Protein AF-A0AAF0TR58-F1 (afdb_monomer_lite)

pLDDT: mean 74.53, std 12.27, range [43.97, 91.06]

Foldseek 3Di:
DCVVVVVVVVPPDPPDCPPPDPVCSVVSVVVVVCVVQVWDWDDDPVGDIDIDRPDDPPVVVVCVVCVCVPPVSVVVVVVVD

Secondary structure (DSSP, 8-state):
--HHHHHHHT-------TTS-GGGHHHHHHHHHHHHTTEEEEEETTTEEEEEE-SPPHHHHHHHHHHTT-HHHHHHHHTT-

Radius of gyration: 20.85 Å; chains: 1; bounding box: 43×38×56 Å

Sequence (81 aa):
MANVVADALSRLSMRSIAHVDDDKKELVRDIHGLARLSVQLVDSTKGGIVVHNGSKPSFVKDVKAKQGLDPIMVDLKRSSV

Organism: Solanum verrucosum (NCBI:txid315347)

Structure (mmCIF, N/CA/C/O backbone):
data_AF-A0AAF0TR58-F1
#
_entry.id   AF-A0AAF0TR58-F1
#
loop_
_atom_site.group_PDB
_atom_site.id
_atom_site.type_symbol
_atom_site.label_atom_id
_atom_site.label_alt_id
_atom_site.label_comp_id
_atom_site.label_asym_id
_atom_site.label_entity_id
_atom_site.label_seq_id
_atom_site.pdbx_PDB_ins_code
_atom_site.Cartn_x
_atom_site.Cartn_y
_atom_site.Cartn_z
_atom_site.occupancy
_atom_site.B_iso_or_equiv
_atom_site.auth_seq_id
_atom_site.auth_comp_id
_atom_site.auth_asym_id
_atom_site.auth_atom_id
_atom_site.pdbx_PDB_model_num
ATOM 1 N N . MET A 1 1 ? -5.388 -27.413 9.201 1.00 49.16 1 MET A N 1
ATOM 2 C CA . MET A 1 1 ? -4.423 -26.450 9.779 1.00 49.16 1 MET A CA 1
ATOM 3 C C . MET A 1 1 ? -3.441 -26.004 8.691 1.00 49.16 1 MET A C 1
ATOM 5 O O . MET A 1 1 ? -2.263 -26.302 8.762 1.00 49.16 1 MET A O 1
ATOM 9 N N . ALA A 1 2 ? -3.953 -25.352 7.639 1.00 51.81 2 ALA A N 1
ATOM 10 C CA . ALA A 1 2 ? -3.191 -25.006 6.426 1.00 51.81 2 ALA A CA 1
ATOM 11 C C . ALA A 1 2 ? -3.043 -23.484 6.213 1.00 51.81 2 ALA A C 1
ATOM 13 O O . ALA A 1 2 ? -2.274 -23.044 5.368 1.00 51.81 2 ALA A O 1
ATOM 14 N N . ASN A 1 3 ? -3.751 -22.674 7.009 1.00 49.94 3 ASN A N 1
ATOM 15 C CA . ASN A 1 3 ? -3.863 -21.232 6.781 1.00 49.94 3 ASN A CA 1
ATOM 16 C C . ASN A 1 3 ? -2.633 -20.439 7.255 1.00 49.94 3 ASN A C 1
ATOM 18 O O . ASN A 1 3 ? -2.279 -19.435 6.655 1.00 49.94 3 ASN A O 1
ATOM 22 N N . VAL A 1 4 ? -1.958 -20.907 8.312 1.00 51.94 4 VAL A N 1
ATOM 23 C CA . VAL A 1 4 ? -0.793 -20.217 8.901 1.00 51.94 4 VAL A CA 1
ATOM 24 C C . VAL A 1 4 ? 0.439 -20.318 7.996 1.00 51.94 4 VAL A C 1
ATOM 26 O O . VAL A 1 4 ? 1.223 -19.382 7.900 1.00 51.94 4 VAL A O 1
ATOM 29 N N . VAL A 1 5 ? 0.596 -21.447 7.299 1.00 43.97 5 VAL A N 1
ATOM 30 C CA . VAL A 1 5 ? 1.727 -21.676 6.387 1.00 43.97 5 VAL A CA 1
ATOM 31 C C . VAL A 1 5 ? 1.536 -20.907 5.078 1.00 43.97 5 VAL A C 1
ATOM 33 O O . VAL A 1 5 ? 2.504 -20.359 4.563 1.00 43.97 5 VAL A O 1
ATOM 36 N N . ALA A 1 6 ? 0.299 -20.798 4.579 1.00 46.12 6 ALA A N 1
ATOM 37 C CA . ALA A 1 6 ? -0.020 -19.982 3.406 1.00 46.12 6 ALA A CA 1
ATOM 38 C C . ALA A 1 6 ? 0.219 -18.481 3.659 1.00 46.12 6 ALA A C 1
ATOM 40 O O . ALA A 1 6 ? 0.819 -17.806 2.826 1.00 46.12 6 ALA A O 1
ATOM 41 N N . ASP A 1 7 ? -0.169 -17.978 4.834 1.00 52.97 7 ASP A N 1
ATOM 42 C CA . ASP A 1 7 ? 0.071 -16.586 5.240 1.00 52.97 7 ASP A CA 1
ATOM 43 C C . ASP A 1 7 ? 1.574 -16.282 5.408 1.00 52.97 7 ASP A C 1
ATOM 45 O O . ASP A 1 7 ? 2.075 -15.260 4.935 1.00 52.97 7 ASP A O 1
ATOM 49 N N . ALA A 1 8 ? 2.336 -17.223 5.982 1.00 47.59 8 ALA A N 1
ATOM 50 C CA . ALA A 1 8 ? 3.788 -17.106 6.113 1.00 47.59 8 ALA A CA 1
ATOM 51 C C . ALA A 1 8 ? 4.525 -17.142 4.759 1.00 47.59 8 ALA A C 1
ATOM 53 O O . ALA A 1 8 ? 5.530 -16.447 4.601 1.00 47.59 8 ALA A O 1
ATOM 54 N N . LEU A 1 9 ? 4.025 -17.908 3.777 1.00 47.62 9 LEU A N 1
ATOM 55 C CA . LEU A 1 9 ? 4.578 -17.965 2.417 1.00 47.62 9 LEU A CA 1
ATOM 56 C C . LEU A 1 9 ? 4.194 -16.743 1.563 1.00 47.62 9 LEU A C 1
ATOM 58 O O . LEU A 1 9 ? 4.913 -16.403 0.627 1.00 47.62 9 LEU A O 1
ATOM 62 N N . SER A 1 10 ? 3.086 -16.066 1.888 1.00 55.03 10 SER A N 1
ATOM 63 C CA . SER A 1 10 ? 2.609 -14.892 1.146 1.00 55.03 10 SER A CA 1
ATOM 64 C C . SER A 1 10 ? 3.512 -13.663 1.312 1.00 55.03 10 SER A C 1
ATOM 66 O O . SER A 1 10 ? 3.437 -12.732 0.511 1.00 55.03 10 SER A O 1
ATOM 68 N N . ARG A 1 11 ? 4.390 -13.639 2.324 1.00 57.81 11 ARG A N 1
ATOM 69 C CA . ARG A 1 11 ? 5.416 -12.599 2.501 1.00 57.81 11 ARG A CA 1
ATOM 70 C C . ARG A 1 11 ? 6.739 -13.027 1.869 1.00 57.81 11 ARG A C 1
ATOM 72 O O . ARG A 1 11 ? 7.721 -13.287 2.564 1.00 57.81 11 ARG A O 1
ATOM 79 N N . LEU A 1 12 ? 6.795 -13.040 0.540 1.00 56.78 12 LEU A N 1
ATOM 80 C CA . LEU A 1 12 ? 8.074 -13.060 -0.173 1.00 56.78 12 LEU A CA 1
ATOM 81 C C . LEU A 1 12 ? 8.873 -11.797 0.197 1.00 56.78 12 LEU A C 1
ATOM 83 O O . LEU A 1 12 ? 8.464 -10.670 -0.076 1.00 56.78 12 LEU A O 1
ATOM 87 N N . SER A 1 13 ? 10.005 -11.976 0.878 1.00 59.19 13 SER A N 1
ATOM 88 C CA . SER A 1 13 ? 10.888 -10.875 1.273 1.00 59.19 13 SER A CA 1
ATOM 89 C C . SER A 1 13 ? 11.799 -10.489 0.105 1.00 59.19 13 SER A C 1
ATOM 91 O O . SER A 1 13 ? 12.618 -11.291 -0.341 1.00 59.19 13 SER A O 1
ATOM 93 N N . MET A 1 14 ? 11.692 -9.244 -0.368 1.00 65.81 14 MET A N 1
ATOM 94 C CA . MET A 1 14 ? 12.558 -8.656 -1.404 1.00 65.81 14 MET A CA 1
ATOM 95 C C . MET A 1 14 ? 13.949 -8.312 -0.848 1.00 65.81 14 MET A C 1
ATOM 97 O O . MET A 1 14 ? 14.315 -7.146 -0.719 1.00 65.81 14 MET A O 1
ATOM 101 N N . ARG A 1 15 ? 14.721 -9.320 -0.440 1.00 62.66 15 ARG A N 1
ATOM 102 C CA . ARG A 1 15 ? 15.977 -9.101 0.294 1.00 62.66 15 ARG A CA 1
ATOM 103 C C . ARG A 1 15 ? 17.198 -8.860 -0.604 1.00 62.66 15 ARG A C 1
ATOM 105 O O . ARG A 1 15 ? 18.185 -8.309 -0.129 1.00 62.66 15 ARG A O 1
ATOM 112 N N . SER A 1 16 ? 17.146 -9.247 -1.879 1.00 67.56 16 SER A N 1
ATOM 113 C CA . SER A 1 16 ? 18.241 -9.040 -2.836 1.00 67.56 16 SER A CA 1
ATOM 114 C C . SER A 1 16 ? 17.714 -8.566 -4.188 1.00 67.56 16 SER A C 1
ATOM 116 O O . SER A 1 16 ? 16.821 -9.186 -4.757 1.00 67.56 16 SER A O 1
ATOM 118 N N . ILE A 1 17 ? 18.299 -7.478 -4.698 1.00 69.50 17 ILE A N 1
ATOM 119 C CA . ILE A 1 17 ? 18.023 -6.890 -6.023 1.00 69.50 17 ILE A CA 1
ATOM 120 C C . ILE A 1 17 ? 19.142 -7.274 -7.021 1.00 69.50 17 ILE A C 1
ATOM 122 O O . ILE A 1 17 ? 19.112 -6.900 -8.186 1.00 69.50 17 ILE A O 1
ATOM 126 N N . ALA A 1 18 ? 20.148 -8.047 -6.589 1.00 72.94 18 ALA A N 1
ATOM 127 C CA . ALA A 1 18 ? 21.342 -8.342 -7.388 1.00 72.94 18 ALA A CA 1
ATOM 128 C C . ALA A 1 18 ? 21.053 -9.114 -8.691 1.00 72.94 18 ALA A C 1
ATOM 130 O O . ALA A 1 18 ? 21.829 -9.015 -9.634 1.00 72.94 18 ALA A O 1
ATOM 131 N N . HIS A 1 19 ? 19.943 -9.855 -8.740 1.00 79.44 19 HIS A N 1
ATOM 132 C CA . HIS A 1 19 ? 19.517 -10.650 -9.899 1.00 79.44 19 HIS A CA 1
ATOM 133 C C . HIS A 1 19 ? 18.414 -9.981 -10.733 1.00 79.44 19 HIS A C 1
ATOM 135 O O . HIS A 1 19 ? 17.874 -10.610 -11.635 1.00 79.44 19 HIS A O 1
ATOM 141 N N . VAL A 1 20 ? 18.029 -8.747 -10.401 1.00 80.06 20 VAL A N 1
ATOM 142 C CA . VAL A 1 20 ? 17.004 -8.001 -11.139 1.00 80.06 20 VAL A CA 1
ATOM 143 C C . VAL A 1 20 ? 17.664 -7.316 -12.329 1.00 80.06 20 VAL A C 1
ATOM 145 O O . VAL A 1 20 ? 18.708 -6.683 -12.156 1.00 80.06 20 VAL A O 1
ATOM 148 N N . ASP A 1 21 ? 17.048 -7.431 -13.506 1.00 85.44 21 ASP A N 1
ATOM 149 C CA . ASP A 1 21 ? 17.490 -6.731 -14.715 1.00 85.44 21 ASP A CA 1
ATOM 150 C C . ASP A 1 21 ? 17.603 -5.217 -14.456 1.00 85.44 21 ASP A C 1
ATOM 152 O O . ASP A 1 21 ? 16.788 -4.645 -13.724 1.00 85.44 21 ASP A O 1
ATOM 156 N N . ASP A 1 22 ? 18.609 -4.555 -15.034 1.00 83.50 22 ASP A N 1
ATOM 157 C CA . ASP A 1 22 ? 18.898 -3.139 -14.757 1.00 83.50 22 ASP A CA 1
ATOM 158 C C . ASP A 1 22 ? 17.698 -2.216 -15.031 1.00 83.50 22 ASP A C 1
ATOM 160 O O . ASP A 1 22 ? 17.448 -1.294 -14.255 1.00 83.50 22 ASP A O 1
ATOM 164 N N . ASP A 1 23 ? 16.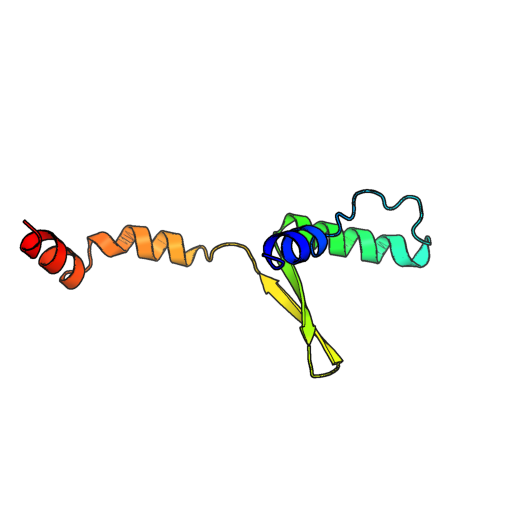899 -2.518 -16.055 1.00 88.00 23 ASP A N 1
ATOM 165 C CA . ASP A 1 23 ? 15.663 -1.818 -16.425 1.00 88.00 23 ASP A CA 1
ATOM 166 C C . ASP A 1 23 ? 14.549 -1.928 -15.370 1.00 88.00 23 ASP A C 1
ATOM 168 O O . ASP A 1 23 ? 13.658 -1.083 -15.312 1.00 88.00 23 ASP A O 1
ATOM 172 N N . LYS A 1 24 ? 14.606 -2.933 -14.490 1.00 85.25 24 LYS A N 1
ATOM 173 C CA . LYS A 1 24 ? 13.606 -3.175 -13.436 1.00 85.25 24 LYS A CA 1
ATOM 174 C C . LYS A 1 24 ? 14.101 -2.790 -12.046 1.00 85.25 24 LYS A C 1
ATOM 176 O O . LYS A 1 24 ? 13.318 -2.795 -11.094 1.00 85.25 24 LYS A O 1
ATOM 181 N N . LYS A 1 25 ? 15.385 -2.448 -11.893 1.00 84.38 25 LYS A N 1
ATOM 182 C CA . LYS A 1 25 ? 15.976 -2.121 -10.585 1.00 84.38 25 LYS A CA 1
ATOM 183 C C . LYS A 1 25 ? 15.326 -0.911 -9.927 1.00 84.38 25 LYS A C 1
ATOM 185 O O . LYS A 1 25 ? 15.160 -0.919 -8.710 1.00 84.38 25 LYS A O 1
ATOM 190 N N . GLU A 1 26 ? 14.955 0.105 -10.701 1.00 86.19 26 GLU A N 1
ATOM 191 C CA .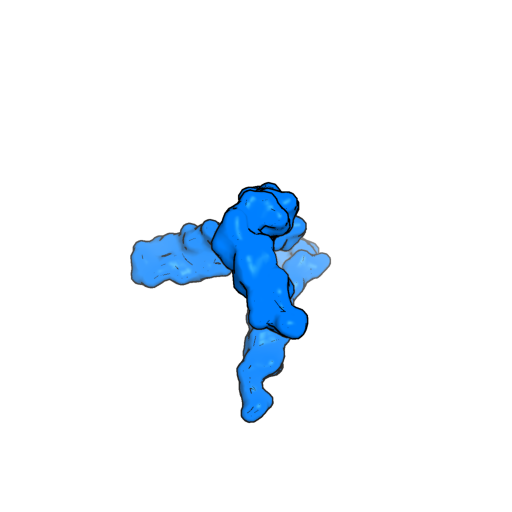 GLU A 1 26 ? 14.281 1.302 -10.184 1.00 86.19 26 GLU A CA 1
ATOM 192 C C . GLU A 1 26 ? 12.917 0.951 -9.579 1.00 86.19 26 GLU A C 1
ATOM 194 O O . GLU A 1 26 ? 12.689 1.188 -8.393 1.00 86.19 26 GLU A O 1
ATOM 199 N N . LEU A 1 27 ? 12.081 0.233 -10.332 1.00 86.19 27 LEU A N 1
ATOM 200 C CA . LEU A 1 27 ? 10.782 -0.250 -9.863 1.00 86.19 27 LEU A CA 1
ATOM 201 C C . LEU A 1 27 ? 10.903 -1.090 -8.581 1.00 86.19 27 LEU A C 1
ATOM 203 O O . LEU A 1 27 ? 10.134 -0.929 -7.634 1.00 86.19 27 LEU A O 1
ATOM 207 N N . VAL A 1 28 ? 11.893 -1.980 -8.520 1.00 83.88 28 VAL A N 1
ATOM 208 C CA . VAL A 1 28 ? 12.129 -2.816 -7.336 1.00 83.88 28 VAL A CA 1
ATOM 209 C C . VAL A 1 28 ? 12.547 -1.976 -6.121 1.00 83.88 28 VAL A C 1
ATOM 211 O O . VAL A 1 28 ? 12.143 -2.293 -4.998 1.00 83.88 28 VAL A O 1
ATOM 214 N N . ARG A 1 29 ? 13.304 -0.886 -6.312 1.00 84.31 29 ARG A N 1
ATOM 215 C CA . ARG A 1 29 ? 13.642 0.054 -5.229 1.00 84.31 29 ARG A CA 1
ATOM 216 C C . ARG A 1 29 ? 12.410 0.791 -4.714 1.00 84.31 29 ARG A C 1
ATOM 218 O O . ARG A 1 29 ? 12.267 0.915 -3.495 1.00 84.31 29 ARG A O 1
ATOM 225 N N . ASP A 1 30 ? 11.524 1.216 -5.606 1.00 84.19 30 ASP A N 1
ATOM 226 C CA . ASP A 1 30 ? 10.287 1.909 -5.239 1.00 84.19 30 ASP A CA 1
ATOM 227 C C . ASP A 1 30 ? 9.349 0.995 -4.448 1.00 84.19 30 ASP A C 1
ATOM 229 O O . ASP A 1 30 ? 8.896 1.351 -3.356 1.00 84.19 30 ASP A O 1
ATOM 233 N N . ILE A 1 31 ? 9.144 -0.238 -4.922 1.00 82.19 31 ILE A N 1
ATOM 234 C CA . ILE A 1 31 ? 8.338 -1.247 -4.221 1.00 82.19 31 ILE A CA 1
ATOM 235 C C . ILE A 1 31 ? 8.942 -1.568 -2.846 1.00 82.19 31 ILE A C 1
ATOM 237 O O . ILE A 1 31 ? 8.217 -1.663 -1.853 1.00 82.19 31 ILE A O 1
ATOM 241 N N . HIS A 1 32 ? 10.270 -1.679 -2.739 1.00 82.81 32 HIS A N 1
ATOM 242 C CA . HIS A 1 32 ? 10.930 -1.877 -1.448 1.00 82.81 32 HIS A CA 1
ATOM 243 C C . HIS A 1 32 ? 10.705 -0.689 -0.491 1.00 82.81 32 HIS A C 1
ATOM 245 O O . HIS A 1 32 ? 10.493 -0.887 0.709 1.00 82.81 32 HIS A O 1
ATOM 251 N N . GLY A 1 33 ? 10.706 0.545 -1.003 1.00 83.12 33 GLY A N 1
ATOM 252 C CA . GLY A 1 33 ? 10.335 1.738 -0.239 1.00 83.12 33 GLY A CA 1
ATOM 253 C C . GLY A 1 33 ? 8.918 1.643 0.333 1.00 83.12 33 GLY A C 1
ATOM 254 O O . GLY A 1 33 ? 8.718 1.867 1.528 1.00 83.12 33 GLY A O 1
ATOM 255 N N . LEU A 1 34 ? 7.955 1.217 -0.487 1.00 81.94 34 LEU A N 1
ATOM 256 C CA . LEU A 1 34 ? 6.565 1.005 -0.072 1.00 81.94 34 LEU A CA 1
ATOM 257 C C . LEU A 1 34 ? 6.437 -0.097 0.991 1.00 81.94 34 LEU A C 1
ATOM 259 O O . LEU A 1 34 ? 5.752 0.092 1.999 1.00 81.94 34 LEU A O 1
ATOM 263 N N . ALA A 1 35 ? 7.159 -1.209 0.837 1.00 74.81 35 ALA A N 1
ATOM 264 C CA . ALA A 1 35 ? 7.159 -2.297 1.814 1.00 74.81 35 ALA A CA 1
ATOM 265 C C . ALA A 1 35 ? 7.656 -1.841 3.202 1.00 74.81 35 ALA A C 1
ATOM 267 O O . ALA A 1 35 ? 7.091 -2.235 4.225 1.00 74.81 35 ALA A O 1
ATOM 268 N N . ARG A 1 36 ? 8.664 -0.953 3.263 1.00 78.00 36 ARG A N 1
ATOM 269 C CA . ARG A 1 36 ? 9.134 -0.353 4.532 1.00 78.00 36 ARG A CA 1
ATOM 270 C C . ARG A 1 36 ? 8.065 0.501 5.211 1.00 78.00 36 ARG A C 1
ATOM 272 O O . ARG A 1 36 ? 8.037 0.573 6.436 1.00 78.00 36 ARG A O 1
ATOM 279 N N . LEU A 1 37 ? 7.178 1.115 4.433 1.00 78.62 37 LEU A N 1
ATOM 280 C CA . LEU A 1 37 ? 6.059 1.918 4.929 1.00 78.62 37 LEU A CA 1
ATOM 281 C C . LEU A 1 37 ? 4.848 1.065 5.346 1.00 78.62 3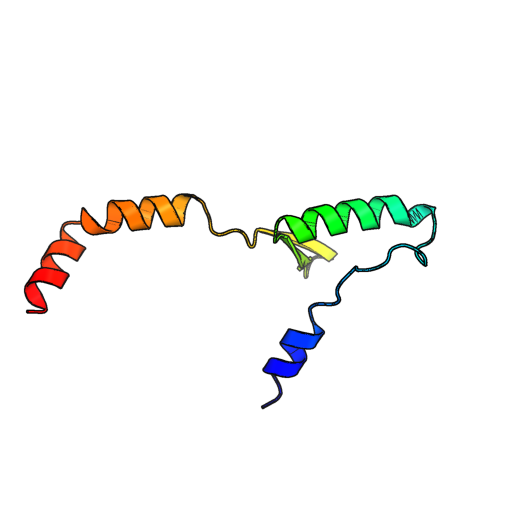7 LEU A C 1
ATOM 283 O O . LEU A 1 37 ? 3.787 1.609 5.636 1.00 78.62 37 LEU A O 1
ATOM 287 N N . SER A 1 38 ? 4.998 -0.266 5.419 1.00 75.94 38 SER A N 1
ATOM 288 C CA . SER A 1 38 ? 3.902 -1.208 5.696 1.00 75.94 38 SER A CA 1
ATOM 289 C C . SER A 1 38 ? 2.745 -1.093 4.696 1.00 75.94 38 SER A C 1
ATOM 291 O O . SER A 1 38 ? 1.600 -1.407 5.022 1.00 75.94 38 SER A O 1
ATOM 293 N N . VAL A 1 39 ? 3.030 -0.629 3.478 1.00 79.62 39 VAL A N 1
ATOM 294 C CA . VAL A 1 39 ? 2.061 -0.568 2.386 1.00 79.62 39 VAL A CA 1
ATOM 295 C C . VAL A 1 39 ? 1.971 -1.948 1.737 1.00 79.62 39 VAL A C 1
ATOM 297 O O . VAL A 1 39 ? 2.988 -2.562 1.423 1.00 79.62 39 VAL A O 1
ATOM 300 N N . GLN A 1 40 ? 0.748 -2.437 1.553 1.00 82.31 40 GLN A N 1
ATOM 301 C CA . GLN A 1 40 ? 0.443 -3.685 0.861 1.00 82.31 40 GLN A CA 1
ATOM 302 C C . GLN A 1 40 ? -0.118 -3.357 -0.522 1.00 82.31 40 GLN A C 1
ATOM 304 O O . GLN A 1 40 ? -1.039 -2.552 -0.645 1.00 82.31 40 GLN A O 1
ATOM 309 N N . LEU A 1 41 ? 0.446 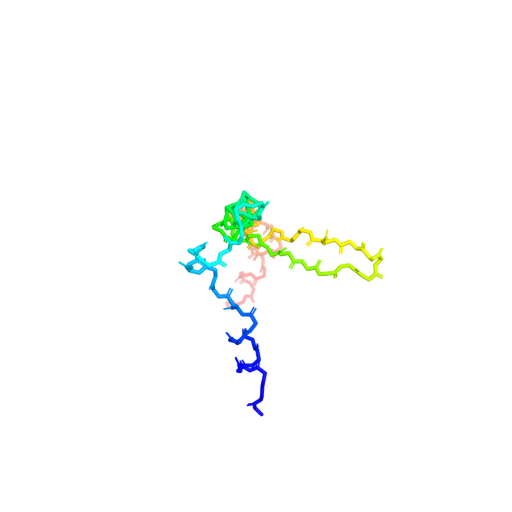-3.970 -1.558 1.00 83.06 41 LEU A N 1
ATOM 310 C CA . LEU A 1 41 ? -0.049 -3.879 -2.930 1.00 83.06 41 LEU A CA 1
ATOM 311 C C . LEU A 1 41 ? -0.887 -5.127 -3.214 1.00 83.06 41 LEU A C 1
ATOM 313 O O . LEU A 1 41 ? -0.416 -6.237 -2.975 1.00 83.06 41 LEU A O 1
ATOM 317 N N . VAL A 1 42 ? -2.123 -4.946 -3.674 1.00 83.19 42 VAL A N 1
ATOM 318 C CA . VAL A 1 42 ? -3.082 -6.036 -3.913 1.00 83.19 42 VAL A CA 1
ATOM 319 C C . VAL A 1 42 ? -3.620 -5.929 -5.331 1.00 83.19 42 VAL A C 1
ATOM 321 O O . VAL A 1 42 ? -3.952 -4.833 -5.781 1.00 83.19 42 VAL A O 1
ATOM 324 N N . ASP A 1 43 ? -3.745 -7.054 -6.028 1.00 87.62 43 ASP A N 1
ATOM 325 C CA . ASP A 1 43 ? -4.348 -7.069 -7.358 1.00 87.62 43 ASP A CA 1
ATOM 326 C C . ASP A 1 43 ? -5.824 -6.653 -7.306 1.00 87.62 43 ASP A C 1
ATOM 328 O O . ASP A 1 43 ? -6.619 -7.119 -6.487 1.00 87.62 43 ASP A O 1
ATOM 332 N N . SER A 1 44 ? -6.197 -5.755 -8.211 1.00 89.25 44 SER A N 1
ATOM 333 C CA . SER A 1 44 ? -7.572 -5.328 -8.430 1.00 89.25 44 SER A CA 1
ATOM 334 C C . SER A 1 44 ? -8.237 -6.229 -9.456 1.00 89.25 44 SER A C 1
ATOM 336 O O . SER A 1 44 ? -7.705 -6.463 -10.542 1.00 89.25 44 SER A O 1
ATOM 338 N N . THR A 1 45 ? -9.481 -6.615 -9.182 1.00 89.19 45 THR A N 1
ATOM 339 C CA . THR A 1 45 ? -10.327 -7.365 -10.124 1.00 89.19 45 THR A CA 1
ATOM 340 C C . THR A 1 45 ? -10.568 -6.627 -11.444 1.00 89.19 45 THR A C 1
ATOM 342 O O . THR A 1 45 ? -10.967 -7.243 -12.427 1.00 89.19 45 THR A O 1
ATOM 345 N N . LYS A 1 46 ? -10.311 -5.313 -11.489 1.00 91.06 46 LYS A N 1
ATOM 346 C CA . LYS A 1 46 ? -10.447 -4.464 -12.681 1.00 91.06 46 LYS A CA 1
ATOM 347 C C . LYS A 1 46 ? -9.146 -4.295 -13.481 1.00 91.06 46 LYS A C 1
ATOM 349 O O . LYS A 1 46 ? -9.083 -3.408 -14.323 1.00 91.06 46 LYS A O 1
ATOM 354 N N . GLY A 1 47 ? -8.119 -5.109 -13.221 1.00 85.56 47 GLY A N 1
ATOM 355 C CA . GLY A 1 47 ? -6.858 -5.063 -13.971 1.00 85.56 47 GLY A CA 1
ATOM 356 C C . GLY A 1 47 ? -5.928 -3.920 -13.553 1.00 85.56 47 GLY A C 1
ATOM 357 O O . GLY A 1 47 ? -5.319 -3.274 -14.396 1.00 85.56 47 GLY A O 1
ATOM 358 N N . GLY A 1 48 ? -5.828 -3.655 -12.250 1.00 88.44 48 GLY A N 1
ATOM 359 C CA . GLY A 1 48 ? -4.920 -2.650 -11.685 1.00 88.44 48 GLY A CA 1
ATOM 360 C C . GLY A 1 48 ? -4.376 -3.088 -10.328 1.00 88.44 48 GLY A C 1
ATOM 361 O O . GLY A 1 48 ? -4.672 -4.190 -9.882 1.00 88.44 48 GLY A O 1
ATOM 362 N N . ILE A 1 49 ? -3.626 -2.221 -9.648 1.00 84.75 49 ILE A N 1
ATOM 363 C CA . ILE A 1 49 ? -3.094 -2.493 -8.304 1.00 84.75 49 ILE A CA 1
ATOM 364 C C . ILE A 1 49 ? -3.768 -1.556 -7.301 1.00 84.75 49 ILE A C 1
ATOM 366 O O . ILE A 1 49 ? -3.789 -0.340 -7.485 1.00 84.75 49 ILE A O 1
ATOM 370 N N . VAL A 1 50 ? -4.320 -2.122 -6.231 1.00 86.62 50 VAL A N 1
ATOM 371 C CA . VAL A 1 50 ? -4.822 -1.379 -5.073 1.00 86.62 50 VAL A C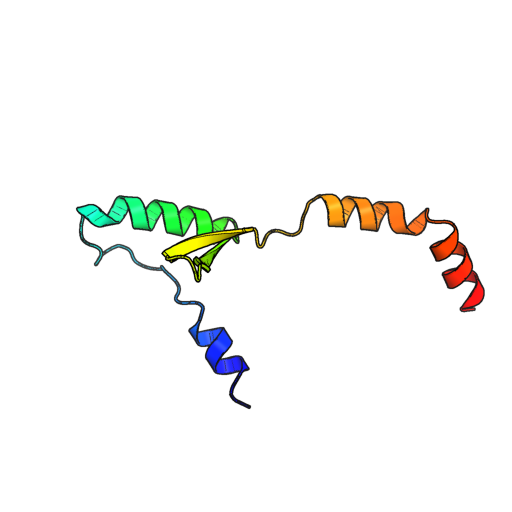A 1
ATOM 372 C C . VAL A 1 50 ? -3.697 -1.220 -4.061 1.00 86.62 50 VAL A C 1
ATOM 374 O O . VAL A 1 50 ? -3.034 -2.184 -3.684 1.00 86.62 50 VAL A O 1
ATOM 377 N N . VAL A 1 51 ? -3.511 0.010 -3.589 1.00 84.06 51 VAL A N 1
ATOM 378 C CA . VAL A 1 51 ? -2.536 0.343 -2.551 1.00 84.06 51 VAL A CA 1
ATOM 379 C C . VAL A 1 51 ? -3.250 0.395 -1.203 1.00 84.06 51 VAL A C 1
ATOM 381 O O . VAL A 1 51 ? -4.069 1.280 -0.960 1.00 84.06 51 VAL A O 1
ATOM 384 N N . HIS A 1 52 ? -2.942 -0.545 -0.314 1.00 82.81 52 HIS A N 1
ATOM 385 C CA . HIS A 1 52 ? -3.473 -0.587 1.042 1.00 82.81 52 HIS A CA 1
ATOM 386 C C . HIS A 1 52 ? -2.421 -0.103 2.041 1.00 82.81 52 HIS A C 1
ATOM 388 O O . HIS A 1 52 ? -1.364 -0.709 2.216 1.00 82.81 52 HIS A O 1
ATOM 394 N N . ASN A 1 53 ? -2.709 1.000 2.728 1.00 77.88 53 ASN A N 1
ATOM 395 C CA . ASN A 1 53 ? -1.856 1.484 3.802 1.00 77.88 53 ASN A CA 1
ATOM 396 C C . ASN A 1 53 ? -2.060 0.609 5.052 1.00 77.88 53 ASN A C 1
ATOM 398 O O . ASN A 1 53 ? -3.076 0.723 5.732 1.00 77.88 53 ASN A O 1
ATOM 402 N N . GLY A 1 54 ? -1.094 -0.258 5.364 1.00 71.56 54 GLY A N 1
ATOM 403 C CA . GLY A 1 54 ? -1.118 -1.095 6.566 1.00 71.56 54 GLY A CA 1
ATOM 404 C C . GLY A 1 54 ? -0.718 -0.359 7.847 1.00 71.56 54 GLY A C 1
ATOM 405 O O . GLY A 1 54 ? -0.747 -0.954 8.927 1.00 71.56 54 GLY A O 1
ATOM 406 N N . SER A 1 55 ? -0.344 0.924 7.768 1.00 70.50 55 SER A N 1
ATOM 407 C CA . SER A 1 55 ? -0.119 1.724 8.969 1.00 70.50 55 SER A CA 1
ATOM 408 C C . SER A 1 55 ? -1.452 2.000 9.665 1.00 70.50 55 SER A C 1
ATOM 410 O O . SER A 1 55 ? -2.453 2.363 9.044 1.00 70.50 55 SER A O 1
ATOM 412 N N . LYS A 1 56 ? -1.477 1.812 10.989 1.00 66.31 56 LYS A N 1
ATOM 413 C CA . LYS A 1 56 ? -2.646 2.183 11.790 1.00 66.31 56 LYS A CA 1
ATOM 414 C C . LYS A 1 56 ? -2.913 3.677 11.573 1.00 66.31 56 LYS A C 1
ATOM 416 O O . LYS A 1 56 ? -1.974 4.456 11.767 1.00 66.31 56 LYS A O 1
ATOM 421 N N . PRO A 1 57 ? -4.151 4.084 11.233 1.00 67.69 57 PRO A N 1
ATOM 422 C CA . PRO A 1 57 ? -4.476 5.493 11.080 1.00 67.69 57 PRO A CA 1
ATOM 423 C C . PRO A 1 57 ? -4.065 6.245 12.346 1.00 67.69 57 PRO A C 1
ATOM 425 O O . PRO A 1 57 ? -4.341 5.770 13.453 1.00 67.69 57 PRO A O 1
ATOM 428 N N . SER A 1 58 ? -3.437 7.415 12.205 1.00 66.31 58 SER A N 1
ATOM 429 C CA . SER A 1 58 ? -3.147 8.304 13.343 1.00 66.31 58 SER A CA 1
ATOM 430 C C . SER A 1 58 ? -4.408 8.565 14.172 1.00 66.31 58 SER A C 1
ATOM 432 O O . SER A 1 58 ? -4.359 8.524 15.399 1.00 66.31 58 SER A O 1
ATOM 434 N N . PHE A 1 59 ? -5.555 8.647 13.493 1.00 67.25 59 PHE A N 1
ATOM 435 C CA . PHE A 1 59 ? -6.881 8.769 14.086 1.00 67.25 59 PHE A CA 1
ATOM 436 C C . PHE A 1 59 ? -7.217 7.680 15.115 1.00 67.25 59 PHE A C 1
ATOM 438 O O . PHE A 1 59 ? -7.885 7.961 16.101 1.00 67.25 59 PHE A O 1
ATOM 445 N N . VAL A 1 60 ? -6.734 6.441 14.959 1.00 72.69 60 VAL A N 1
ATOM 446 C CA . VAL A 1 60 ? -7.003 5.371 15.940 1.00 72.69 60 VAL A CA 1
ATOM 447 C C . VAL A 1 60 ? -6.365 5.691 17.293 1.00 72.69 60 VAL A C 1
ATOM 449 O O . VAL A 1 60 ? -6.921 5.334 18.332 1.00 72.69 60 VAL A O 1
ATOM 452 N N . LYS A 1 61 ? -5.214 6.376 17.307 1.00 74.12 61 LYS A N 1
ATOM 453 C CA . LYS A 1 61 ? -4.588 6.839 18.553 1.00 74.12 61 LYS A CA 1
ATOM 454 C C . LYS A 1 61 ? -5.407 7.960 19.183 1.00 74.12 61 LYS A C 1
ATOM 456 O O . LYS A 1 61 ? -5.661 7.908 20.383 1.00 74.12 61 LYS A O 1
ATOM 461 N N . ASP A 1 62 ? -5.870 8.904 18.370 1.00 77.31 62 ASP A N 1
ATOM 462 C CA . ASP A 1 62 ? -6.667 10.043 18.831 1.00 77.31 62 ASP A CA 1
ATOM 463 C C . ASP A 1 62 ? -8.033 9.608 19.377 1.00 77.31 62 ASP A C 1
ATOM 465 O O . ASP A 1 62 ? -8.454 10.065 20.439 1.00 77.31 62 ASP A O 1
ATOM 469 N N . VAL A 1 63 ? -8.700 8.665 18.705 1.00 78.94 63 VAL A N 1
ATOM 470 C CA . VAL A 1 63 ? -9.949 8.058 19.179 1.00 78.94 63 VAL A CA 1
ATOM 471 C C . VAL A 1 63 ? -9.714 7.323 20.489 1.00 78.94 63 VAL A C 1
ATOM 473 O O . VAL A 1 63 ? -10.447 7.559 21.440 1.00 78.94 63 VAL A O 1
ATOM 476 N N . LYS A 1 64 ? -8.671 6.490 20.601 1.00 79.62 64 LYS A N 1
ATOM 477 C CA . LYS A 1 64 ? -8.361 5.801 21.866 1.00 79.62 64 LYS A CA 1
ATOM 478 C C . LYS A 1 64 ? -8.042 6.761 23.012 1.00 79.62 64 LYS A C 1
ATOM 480 O O . LYS A 1 64 ? -8.435 6.494 24.142 1.00 79.62 64 LYS A O 1
ATOM 485 N N . ALA A 1 65 ? -7.354 7.867 22.735 1.00 81.62 65 ALA A N 1
ATOM 486 C CA . ALA A 1 65 ? -7.056 8.881 23.743 1.00 81.62 65 ALA A CA 1
ATOM 487 C C . ALA A 1 65 ? -8.328 9.579 24.252 1.00 81.62 65 ALA A C 1
ATOM 489 O O . ALA A 1 65 ? -8.420 9.910 25.431 1.00 81.62 65 ALA A O 1
ATOM 490 N N . LYS A 1 66 ? -9.320 9.775 23.375 1.00 83.31 66 LYS A N 1
ATOM 491 C CA . LYS A 1 66 ? -10.581 10.458 23.699 1.00 83.31 66 LYS A CA 1
ATOM 492 C C . LYS A 1 66 ? -11.720 9.517 24.103 1.00 83.31 66 LYS A C 1
ATOM 494 O O . LYS A 1 66 ? -12.693 9.983 24.676 1.00 83.31 66 LYS A O 1
ATOM 499 N N . GLN A 1 67 ? -11.588 8.210 23.883 1.00 80.38 67 GLN A N 1
ATOM 500 C CA . GLN A 1 67 ? -12.574 7.187 24.263 1.00 80.38 67 GLN A CA 1
ATOM 501 C C . GLN A 1 67 ? -12.906 7.207 25.761 1.00 80.38 67 GLN A C 1
ATOM 503 O O . GLN A 1 67 ? -14.042 6.964 26.144 1.00 80.38 67 GLN A O 1
ATOM 508 N N . GLY A 1 68 ? -11.942 7.547 26.621 1.00 75.94 68 GLY A N 1
ATOM 509 C CA . GLY A 1 68 ? -12.182 7.685 28.063 1.00 75.94 68 GLY A CA 1
ATOM 510 C C . GLY A 1 68 ? -13.006 8.916 28.465 1.00 75.94 68 GLY A C 1
ATOM 511 O O . GLY A 1 68 ? -13.394 9.016 29.623 1.00 75.94 68 GLY A O 1
ATOM 512 N N . LEU A 1 69 ? -13.248 9.844 27.535 1.00 83.06 69 LEU A N 1
ATOM 513 C CA . LEU A 1 69 ? -14.080 11.034 27.733 1.00 83.06 69 LEU A CA 1
ATOM 514 C C . LEU A 1 69 ? -15.498 10.845 27.182 1.00 83.06 69 LEU A C 1
ATOM 516 O O . LEU A 1 69 ? -16.330 11.731 27.355 1.00 83.06 69 LEU A O 1
ATOM 520 N N . ASP A 1 70 ? -15.764 9.725 26.505 1.00 83.12 70 ASP A N 1
ATOM 521 C CA . ASP A 1 70 ? -17.094 9.402 26.003 1.00 83.12 70 ASP A CA 1
ATOM 522 C C . ASP A 1 70 ? -18.018 9.082 27.197 1.00 83.12 70 ASP A C 1
ATOM 524 O O . ASP A 1 70 ? -17.748 8.119 27.928 1.00 83.12 70 ASP A O 1
ATOM 528 N N . PRO A 1 71 ? -19.100 9.857 27.409 1.00 82.88 71 PRO A N 1
ATOM 529 C CA . PRO A 1 71 ? -20.035 9.647 28.514 1.00 82.88 71 PRO A CA 1
ATOM 530 C C . PRO A 1 71 ? -20.588 8.218 28.558 1.00 82.88 71 PRO A C 1
ATOM 532 O O . PRO A 1 71 ? -20.682 7.622 29.628 1.00 82.88 71 PRO A O 1
ATOM 535 N N . ILE A 1 72 ? -20.853 7.627 27.389 1.00 84.81 72 ILE A N 1
ATOM 536 C CA . ILE A 1 72 ? -21.412 6.279 27.260 1.00 84.81 72 ILE A CA 1
ATOM 537 C C . ILE A 1 72 ? -20.398 5.241 27.756 1.00 84.81 72 ILE A C 1
ATOM 539 O O . ILE A 1 72 ? -20.755 4.309 28.479 1.00 84.81 72 ILE A O 1
ATOM 543 N N . MET A 1 73 ? -19.112 5.408 27.420 1.00 76.25 73 MET A N 1
ATOM 544 C CA . MET A 1 73 ? -18.050 4.519 27.909 1.00 76.25 73 MET A CA 1
ATOM 545 C C . MET A 1 73 ? -17.811 4.653 29.415 1.00 76.25 73 MET A C 1
ATOM 547 O O . MET A 1 73 ? -17.528 3.649 30.076 1.00 76.25 73 MET A O 1
ATOM 551 N N . VAL A 1 74 ? -17.895 5.870 29.958 1.00 78.69 74 VAL A N 1
ATOM 552 C CA . VAL A 1 74 ? -17.742 6.118 31.399 1.00 78.69 74 VAL A CA 1
ATOM 553 C C . VAL A 1 74 ? -18.849 5.407 32.178 1.00 78.69 74 VAL A C 1
ATOM 555 O O . VAL A 1 74 ? -18.554 4.701 33.145 1.00 78.69 74 VAL A O 1
ATOM 558 N N . ASP A 1 75 ? -20.093 5.512 31.715 1.00 79.44 75 ASP A N 1
ATOM 559 C CA . ASP A 1 75 ? -21.256 4.900 32.362 1.00 79.44 75 ASP A CA 1
ATOM 560 C C . ASP A 1 75 ? -21.223 3.366 32.305 1.00 79.44 75 ASP A C 1
ATOM 562 O O . ASP A 1 75 ? -21.460 2.696 33.315 1.00 79.44 75 ASP A O 1
ATOM 566 N N . LEU A 1 76 ? -20.840 2.789 31.160 1.00 80.19 76 LEU A N 1
ATOM 567 C CA . LEU A 1 76 ? -20.641 1.342 31.007 1.00 80.19 76 LEU A CA 1
ATOM 568 C C . LEU A 1 76 ? -19.567 0.808 31.964 1.00 80.19 76 LEU A C 1
ATOM 570 O O . LEU A 1 76 ? -19.775 -0.208 32.628 1.00 80.19 76 LEU A O 1
ATOM 574 N N . LYS A 1 77 ? -18.431 1.508 32.089 1.00 74.00 77 LYS A N 1
ATOM 575 C CA . LYS A 1 77 ? -17.340 1.110 32.992 1.00 74.00 77 LYS A CA 1
ATOM 576 C C . LYS A 1 77 ? -17.739 1.203 34.464 1.00 74.00 77 LYS A C 1
ATOM 578 O O . LYS A 1 77 ? -17.297 0.385 35.264 1.00 74.00 77 LYS A O 1
ATOM 583 N N . ARG A 1 78 ? -18.579 2.179 34.815 1.00 74.62 78 ARG A N 1
ATOM 584 C CA . ARG A 1 78 ? -19.101 2.370 36.175 1.00 74.62 78 ARG A 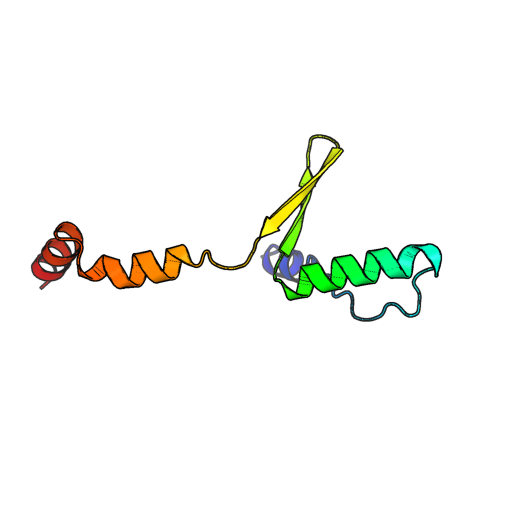CA 1
ATOM 585 C C . ARG A 1 78 ? -20.159 1.331 36.554 1.00 74.62 78 ARG A C 1
ATOM 587 O O . ARG A 1 78 ? -20.248 0.973 37.718 1.00 74.62 78 ARG A O 1
ATOM 594 N N . SER A 1 79 ? -20.903 0.834 35.567 1.00 75.88 79 SER A N 1
ATOM 595 C CA . SER A 1 79 ? -21.951 -0.187 35.726 1.00 75.88 79 SER A CA 1
ATOM 596 C C . SER A 1 79 ? -21.419 -1.629 35.707 1.00 75.88 79 SER A C 1
ATOM 598 O O . SER A 1 79 ? -22.189 -2.571 35.852 1.00 75.88 79 SER A O 1
ATOM 600 N N . SER A 1 80 ? -20.111 -1.808 35.492 1.00 65.31 80 SER A N 1
ATOM 601 C CA . SER A 1 80 ? -19.427 -3.111 35.456 1.00 65.31 80 SER A CA 1
ATOM 602 C C . SER A 1 80 ? -18.799 -3.504 36.805 1.00 65.31 80 SER A C 1
ATOM 604 O O . SER A 1 80 ? -18.027 -4.463 36.850 1.00 65.31 80 SER A O 1
ATOM 606 N N . VAL A 1 81 ? -19.058 -2.724 37.863 1.00 52.75 81 VAL A N 1
ATOM 607 C CA . VAL A 1 81 ? -18.516 -2.888 39.226 1.00 52.75 81 VAL A CA 1
ATOM 608 C C . VAL A 1 81 ? -19.600 -3.404 40.157 1.00 52.75 81 VAL A C 1
ATOM 610 O O . VAL A 1 81 ? -20.725 -2.862 40.077 1.00 52.75 81 VAL A O 1
#